Protein AF-A0AAD4USK3-F1 (afdb_monomer)

Nearest PDB structures (foldseek):
  8q6o-assembly1_2  TM=8.800E-01  e=4.171E-12  Xenopus laevis
  9caq-assembly1_A  TM=8.979E-01  e=1.232E-11  Homo sapiens
  7pt6-assembly1_2  TM=8.528E-01  e=1.492E-11  Saccharomyces cerevisiae S288C
  9bcx-assembly1_2  TM=9.516E-01  e=6.881E-11  Saccharomyces cerevisiae
  8rif-assembly1_A  TM=8.700E-01  e=4.406E-11  Saccharomyces cerevisiae

Secondary structure (DSSP, 8-state):
--TTTHHHHHHHHHHHHHHHHTHHHHHHHHHHHHHHHHHHH-GGGGGT-S---------S----GGG--GGGTTS-----------PPEEEEESEEEEEETTT--EEEEEE-BTTB-------TTT----PEEE-GGG--EEEEE---------------PPPP--

Solvent-accessible surface area (backbone atoms only — not comparable to full-atom values): 11033 Å² total; per-residue (Å²): 135,71,76,73,66,59,65,70,57,50,58,57,59,50,51,51,51,52,42,30,70,42,32,71,64,52,50,52,56,51,26,54,53,52,44,54,52,49,46,70,76,35,69,72,48,63,78,80,52,86,77,61,84,80,81,91,75,87,70,91,60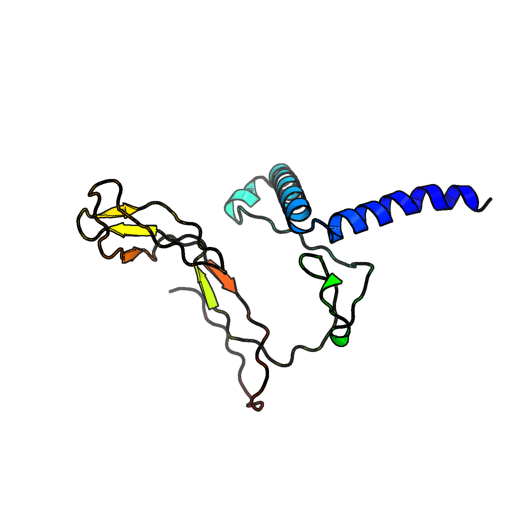,80,46,56,77,90,70,72,53,81,88,54,65,81,40,68,82,43,71,77,83,85,83,89,58,69,52,71,80,43,77,42,69,41,44,46,34,34,34,32,79,87,77,68,48,73,44,68,79,41,72,42,52,100,88,47,83,77,74,85,71,57,43,88,88,74,66,42,67,66,77,64,45,78,57,80,90,83,56,60,65,45,82,43,73,50,67,81,77,90,84,82,85,92,76,90,82,82,92,76,84,83,79,80,90,130

Radius of gyration: 22.97 Å; Cα contacts (8 Å, |Δi|>4): 155; chains: 1; bounding box: 45×46×76 Å

Foldseek 3Di:
DPPVVVVVVVVVVVVLVVCFVQVPVVQVVVFVVVQVVCCVVDVPVCVVDNGDGDDDPDRPDEDEPVPDDPVNPPGDHHYDDDQPDKDDKDWDFQWWWWADPPPRDIHDTDGDDPVDDDQDQADPPPRDSDDIDTDPPDTDTDIDMDSDDPDDDDDDDDDDDDDDDD

Sequence (166 aa):
MCASLMRWYKPISVVWRLITSNSSCVLEVMEDVAKNVVFSLHTNYKRIRQKIYVRITNWPVYDQISNIQQTHLNTMIHIGGVVTRRSGVFLQLQQVKYDCNKCGAILGPFLQNSYSEVKVGSCPECQSKGPFNVNIEQFFYALIFFFFTFWGPVISSRTQSPELLQ

pLDDT: mean 72.3, std 18.6, range [26.2, 93.38]

Structure (mmCIF, N/CA/C/O backbone):
data_AF-A0AAD4USK3-F1
#
_entry.id   AF-A0AAD4USK3-F1
#
loop_
_atom_site.group_PDB
_atom_site.id
_atom_site.type_symbol
_atom_site.label_atom_id
_atom_site.label_alt_id
_atom_site.label_comp_id
_atom_site.label_asym_id
_atom_site.label_entity_id
_atom_site.label_seq_id
_atom_site.pdbx_PDB_ins_code
_atom_site.Cartn_x
_atom_site.Cartn_y
_atom_site.Cartn_z
_atom_s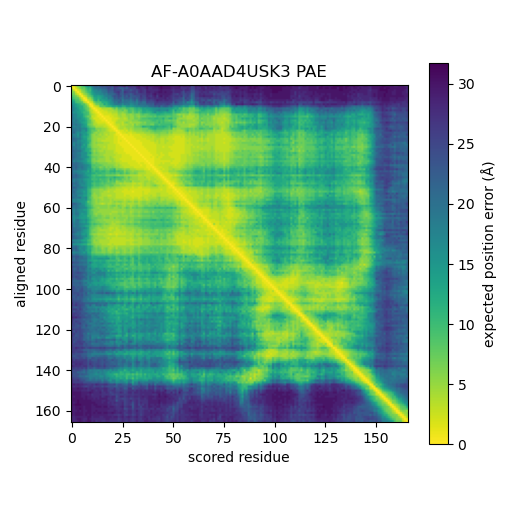ite.occupancy
_atom_site.B_iso_or_equiv
_atom_site.auth_seq_id
_atom_site.auth_comp_id
_atom_site.auth_asym_id
_atom_site.auth_atom_id
_atom_site.pdbx_PDB_model_num
ATOM 1 N N . MET A 1 1 ? 16.884 7.675 -43.562 1.00 33.59 1 MET A N 1
ATOM 2 C CA . MET A 1 1 ? 15.530 7.259 -43.119 1.00 33.59 1 MET A CA 1
ATOM 3 C C . MET A 1 1 ? 15.463 6.612 -41.718 1.00 33.59 1 MET A C 1
ATOM 5 O O . MET A 1 1 ? 14.359 6.323 -41.291 1.00 33.59 1 MET A O 1
ATOM 9 N N . CYS A 1 2 ? 16.550 6.480 -40.931 1.00 35.31 2 CYS A N 1
ATOM 10 C CA . CYS A 1 2 ? 16.472 5.937 -39.550 1.00 35.31 2 CYS A CA 1
ATOM 11 C C . CYS A 1 2 ? 16.341 6.977 -38.413 1.00 35.31 2 CYS A C 1
ATOM 13 O O . CYS A 1 2 ? 16.038 6.606 -37.283 1.00 35.31 2 CYS A O 1
ATOM 15 N N . ALA A 1 3 ? 16.541 8.276 -38.669 1.00 38.22 3 ALA A N 1
ATOM 16 C CA . ALA A 1 3 ? 16.564 9.291 -37.605 1.00 38.22 3 ALA A CA 1
ATOM 17 C C . ALA A 1 3 ? 15.170 9.675 -37.060 1.00 38.22 3 ALA A C 1
ATOM 19 O O . ALA A 1 3 ? 15.059 10.115 -35.917 1.00 38.22 3 ALA A O 1
ATOM 20 N N . SER A 1 4 ? 14.096 9.467 -37.832 1.00 41.97 4 SER A N 1
ATOM 21 C CA . SER A 1 4 ? 12.732 9.848 -37.424 1.00 41.97 4 SER A CA 1
ATOM 22 C C . SER A 1 4 ? 12.027 8.806 -36.541 1.00 41.97 4 SER A C 1
ATOM 24 O O . SER A 1 4 ? 11.089 9.153 -35.830 1.00 41.97 4 SER A O 1
ATOM 26 N N . LEU A 1 5 ? 12.506 7.554 -36.510 1.00 38.78 5 LEU A N 1
ATOM 27 C CA . LEU A 1 5 ? 11.955 6.475 -35.669 1.00 38.78 5 LEU A CA 1
ATOM 28 C C . LEU A 1 5 ? 12.456 6.522 -34.212 1.00 38.78 5 LEU A C 1
ATOM 30 O O . LEU A 1 5 ? 11.774 6.061 -33.302 1.00 38.78 5 LEU A O 1
ATOM 34 N N . MET A 1 6 ? 13.594 7.174 -33.953 1.00 39.38 6 MET A N 1
ATOM 35 C CA . MET A 1 6 ? 14.138 7.389 -32.600 1.00 39.38 6 MET A CA 1
ATOM 36 C C . MET A 1 6 ? 13.409 8.483 -31.801 1.00 39.38 6 MET A C 1
ATOM 38 O O . MET A 1 6 ? 13.659 8.641 -30.606 1.00 39.38 6 MET A O 1
ATOM 42 N N . ARG A 1 7 ? 12.513 9.255 -32.432 1.00 39.88 7 ARG A N 1
ATOM 43 C CA . ARG A 1 7 ? 11.778 10.356 -31.782 1.00 39.88 7 ARG A CA 1
ATOM 44 C C . ARG A 1 7 ? 10.611 9.851 -30.917 1.00 39.88 7 ARG A C 1
ATOM 46 O O . ARG A 1 7 ? 10.298 10.479 -29.913 1.00 39.88 7 ARG A O 1
ATOM 53 N N . TRP A 1 8 ? 10.031 8.697 -31.259 1.00 40.28 8 TRP A N 1
ATOM 54 C CA . TRP A 1 8 ? 8.876 8.098 -30.567 1.00 40.28 8 TRP A CA 1
ATOM 55 C C . TRP A 1 8 ? 9.245 7.112 -29.448 1.00 40.28 8 TRP A C 1
ATOM 57 O O . TRP A 1 8 ? 8.440 6.879 -28.553 1.00 40.28 8 TRP A O 1
ATOM 67 N N . TYR A 1 9 ? 10.472 6.580 -29.430 1.00 46.56 9 TYR A N 1
ATOM 68 C CA . TYR A 1 9 ? 10.941 5.668 -28.370 1.00 46.56 9 TYR A CA 1
ATOM 69 C C . TYR A 1 9 ? 11.440 6.406 -27.107 1.00 46.56 9 TYR A C 1
ATOM 71 O O . TYR A 1 9 ? 11.451 5.880 -25.990 1.00 46.56 9 TYR A O 1
ATOM 79 N N . LYS A 1 10 ? 11.829 7.674 -27.272 1.00 49.81 10 LYS A N 1
ATOM 80 C CA . LYS A 1 10 ? 12.283 8.561 -26.192 1.00 49.81 10 LYS A CA 1
ATOM 81 C C . LYS A 1 10 ? 11.210 8.869 -25.126 1.00 49.81 10 LYS A C 1
ATOM 83 O O . LYS A 1 10 ? 11.574 8.804 -23.958 1.00 49.81 10 LYS A O 1
ATOM 88 N N . PRO A 1 11 ? 9.923 9.147 -25.432 1.00 62.19 11 PRO A N 1
ATOM 89 C CA . PRO A 1 11 ? 8.926 9.424 -24.391 1.00 62.19 11 PRO A CA 1
ATOM 90 C C . PRO A 1 11 ? 8.671 8.223 -23.472 1.00 62.19 11 PRO A C 1
ATOM 92 O O . PRO A 1 11 ? 8.601 8.396 -22.262 1.00 62.19 11 PRO A O 1
ATOM 95 N N . ILE A 1 12 ? 8.617 7.001 -24.010 1.00 66.25 12 ILE A N 1
ATOM 96 C CA . ILE A 1 12 ? 8.336 5.796 -23.213 1.00 66.25 12 ILE A CA 1
ATOM 97 C C . ILE A 1 12 ? 9.463 5.497 -22.220 1.00 66.25 12 ILE A C 1
ATOM 99 O O . ILE A 1 12 ? 9.198 5.276 -21.043 1.00 66.25 12 ILE A O 1
ATOM 103 N N . SER A 1 13 ? 10.727 5.560 -22.649 1.00 64.94 13 SER A N 1
ATOM 104 C CA . SER A 1 13 ? 11.871 5.370 -21.738 1.00 64.94 13 SER A CA 1
ATOM 105 C C . SER A 1 13 ? 11.960 6.443 -20.643 1.00 64.94 13 SER A C 1
ATOM 107 O O . SER A 1 13 ? 12.383 6.146 -19.525 1.00 64.94 13 SER A O 1
ATOM 109 N N . VAL A 1 14 ? 11.522 7.672 -20.934 1.00 71.75 14 VAL A N 1
ATOM 110 C CA . VAL A 1 14 ? 11.424 8.755 -19.944 1.00 71.75 14 VAL A CA 1
ATOM 111 C C . VAL A 1 14 ? 10.296 8.487 -18.947 1.00 71.75 14 VAL A C 1
ATOM 113 O O . VAL A 1 14 ? 10.514 8.636 -17.748 1.00 71.75 14 VAL A O 1
ATOM 116 N N . VAL A 1 15 ? 9.130 8.028 -19.411 1.00 77.06 15 VAL A N 1
ATOM 117 C CA . VAL A 1 15 ? 8.011 7.637 -18.536 1.00 77.06 15 VAL A CA 1
ATOM 118 C C . VAL A 1 15 ? 8.429 6.512 -17.591 1.00 77.06 15 VAL A C 1
ATOM 120 O O . VAL A 1 15 ? 8.214 6.623 -16.387 1.00 77.06 15 VAL A O 1
ATOM 123 N N . TRP A 1 16 ? 9.110 5.480 -18.095 1.00 78.12 16 TRP A N 1
ATOM 124 C CA . TRP A 1 16 ? 9.635 4.406 -17.249 1.00 78.12 16 TRP A CA 1
ATOM 125 C C . TRP A 1 16 ? 10.601 4.927 -16.188 1.00 78.12 16 TRP A C 1
ATOM 127 O O . TRP A 1 16 ? 10.459 4.584 -15.020 1.00 78.12 16 TRP A O 1
ATOM 137 N N . ARG A 1 17 ? 11.524 5.819 -16.561 1.00 75.75 17 ARG A N 1
ATOM 138 C CA . ARG A 1 17 ? 12.470 6.424 -15.614 1.00 75.75 17 ARG A CA 1
ATOM 139 C C . ARG A 1 17 ? 11.767 7.223 -14.513 1.00 75.75 17 ARG A C 1
ATOM 141 O O . ARG A 1 17 ? 12.179 7.139 -13.360 1.00 75.75 17 ARG A O 1
ATOM 148 N N . LEU A 1 18 ? 10.713 7.964 -14.858 1.00 75.75 18 LEU A N 1
ATOM 149 C CA . LEU A 1 18 ? 9.901 8.710 -13.891 1.00 75.75 18 LEU A CA 1
ATOM 150 C C . LEU A 1 18 ? 9.174 7.773 -12.916 1.00 75.75 18 LEU A C 1
ATOM 152 O O . LEU A 1 18 ? 9.136 8.050 -11.717 1.00 75.75 18 LEU A O 1
ATOM 156 N N . ILE A 1 19 ? 8.651 6.647 -13.415 1.00 80.88 19 ILE A N 1
ATOM 157 C CA . ILE A 1 19 ? 8.021 5.609 -12.585 1.00 80.88 19 ILE A CA 1
ATOM 158 C C . ILE A 1 19 ? 9.051 4.970 -11.638 1.00 80.88 19 ILE A C 1
ATOM 160 O O . ILE A 1 19 ? 8.738 4.719 -10.477 1.00 80.88 19 ILE A O 1
ATOM 164 N N . THR A 1 20 ? 10.287 4.730 -12.095 1.00 78.81 20 THR A N 1
ATOM 165 C CA . THR A 1 20 ? 11.341 4.117 -11.267 1.00 78.81 20 THR A CA 1
ATOM 166 C C . THR A 1 20 ? 11.744 4.993 -10.088 1.00 78.81 20 THR A C 1
ATOM 168 O O . THR A 1 20 ? 11.908 4.473 -8.987 1.00 78.81 20 THR A O 1
ATOM 171 N N . SER A 1 21 ? 11.914 6.301 -10.304 1.00 75.69 21 SER A N 1
ATOM 172 C CA . SER A 1 21 ? 12.447 7.207 -9.280 1.00 75.69 21 SER A CA 1
ATOM 173 C C . SER A 1 21 ? 11.412 7.638 -8.242 1.00 75.69 21 SER A C 1
ATOM 175 O O . SER A 1 21 ? 11.780 7.923 -7.111 1.00 75.69 21 SER A O 1
ATOM 177 N N . ASN A 1 22 ? 10.130 7.706 -8.617 1.00 80.56 22 ASN A N 1
ATOM 178 C CA . ASN A 1 22 ? 9.046 8.191 -7.755 1.00 80.56 22 ASN A CA 1
ATOM 179 C C . ASN A 1 22 ? 7.862 7.218 -7.752 1.00 80.56 22 ASN A C 1
ATOM 181 O O . ASN A 1 22 ? 6.715 7.598 -7.993 1.00 80.56 22 ASN A O 1
ATOM 185 N N . SER A 1 23 ? 8.154 5.942 -7.495 1.00 80.81 23 SER A N 1
ATOM 186 C CA . SER A 1 23 ? 7.175 4.856 -7.604 1.00 80.81 23 SER A CA 1
ATOM 187 C C . SER A 1 23 ? 5.939 5.063 -6.721 1.00 80.81 23 SER A C 1
ATOM 189 O O . SER A 1 23 ? 4.822 4.893 -7.204 1.00 80.81 23 SER A O 1
ATOM 191 N N . SER A 1 24 ? 6.113 5.504 -5.471 1.00 81.12 24 SER A N 1
ATOM 192 C CA . SER A 1 24 ? 5.008 5.694 -4.521 1.00 81.12 24 SER A CA 1
ATOM 193 C C . SER A 1 24 ? 3.969 6.705 -5.013 1.00 81.12 24 SER A C 1
ATOM 195 O O . SER A 1 24 ? 2.781 6.401 -5.038 1.00 81.12 24 SER A O 1
ATOM 197 N N . CYS A 1 25 ? 4.412 7.881 -5.465 1.00 84.06 25 CYS A N 1
ATOM 198 C CA . CYS A 1 25 ? 3.511 8.945 -5.914 1.00 84.06 25 CYS A CA 1
ATOM 199 C C . CYS A 1 25 ? 2.798 8.575 -7.219 1.00 84.06 25 CYS A C 1
ATOM 201 O O . CYS A 1 25 ? 1.618 8.863 -7.394 1.00 84.06 25 CYS A O 1
ATOM 203 N N . VAL A 1 26 ? 3.509 7.933 -8.153 1.00 86.00 26 VAL A N 1
ATOM 204 C CA . VAL A 1 26 ? 2.922 7.559 -9.447 1.00 86.00 26 VAL A CA 1
ATOM 205 C C . VAL A 1 26 ? 1.880 6.453 -9.283 1.00 86.00 26 VAL A C 1
ATOM 207 O O . VAL A 1 26 ? 0.845 6.488 -9.950 1.00 86.00 26 VAL A O 1
ATOM 210 N N . LEU A 1 27 ? 2.120 5.493 -8.386 1.00 86.56 27 LEU A N 1
ATOM 211 C CA . LEU A 1 27 ? 1.149 4.441 -8.086 1.00 86.56 27 LEU A CA 1
ATOM 212 C C . LEU A 1 27 ? -0.122 5.008 -7.452 1.00 86.56 27 LEU A C 1
ATOM 214 O O . LEU A 1 27 ? -1.207 4.623 -7.873 1.00 86.56 27 LEU A O 1
ATOM 218 N N . GLU A 1 28 ? -0.004 5.959 -6.524 1.00 85.75 28 GLU A N 1
ATOM 219 C CA . GLU A 1 28 ? -1.160 6.612 -5.894 1.00 85.75 28 GLU A CA 1
ATOM 220 C C . GLU A 1 28 ? -2.057 7.309 -6.930 1.00 85.75 28 GLU A C 1
ATOM 222 O O . GLU A 1 28 ? -3.257 7.041 -7.004 1.00 85.75 28 GLU A O 1
ATOM 227 N N . VAL A 1 29 ? -1.464 8.109 -7.825 1.00 89.81 29 VAL A N 1
ATOM 228 C CA . VAL A 1 29 ? -2.209 8.782 -8.904 1.00 89.81 29 VAL A CA 1
ATOM 229 C C . VAL A 1 29 ? -2.853 7.770 -9.858 1.00 89.81 29 VAL A C 1
ATOM 231 O O . VAL A 1 29 ? -3.991 7.954 -10.298 1.00 89.81 29 VAL A O 1
ATOM 234 N N . MET A 1 30 ? -2.147 6.687 -10.193 1.00 87.69 30 MET A N 1
ATOM 235 C CA . MET A 1 30 ? -2.673 5.661 -11.093 1.00 87.69 30 MET A CA 1
ATOM 236 C C . MET A 1 30 ? -3.838 4.883 -10.460 1.00 87.69 30 MET A C 1
ATOM 238 O O . MET A 1 30 ? -4.805 4.563 -11.156 1.00 87.69 30 MET A O 1
ATOM 242 N N . GLU A 1 31 ? -3.776 4.612 -9.156 1.00 90.12 31 GLU A N 1
ATOM 243 C CA . GLU A 1 31 ? -4.862 3.987 -8.394 1.00 90.12 31 GLU A CA 1
ATOM 244 C C . GLU A 1 31 ? -6.116 4.868 -8.361 1.00 90.12 31 GLU A C 1
ATOM 246 O O . GLU A 1 31 ? -7.220 4.364 -8.597 1.00 90.12 31 GLU A O 1
ATOM 251 N N . ASP A 1 32 ? -5.964 6.179 -8.164 1.00 91.00 32 ASP A N 1
ATOM 252 C CA . ASP A 1 32 ? -7.087 7.123 -8.160 1.00 91.00 32 ASP A CA 1
ATOM 253 C C . ASP A 1 32 ? -7.780 7.216 -9.523 1.00 91.00 32 ASP A C 1
ATOM 255 O O . ASP A 1 32 ? -9.013 7.151 -9.618 1.00 91.00 32 ASP A O 1
ATOM 259 N N . VAL A 1 33 ? -7.004 7.304 -10.606 1.00 93.38 33 VAL A N 1
ATOM 260 C CA . VAL A 1 33 ? -7.557 7.319 -11.968 1.00 93.38 33 VAL A CA 1
ATOM 261 C C . VAL A 1 33 ? -8.256 5.995 -12.279 1.00 93.38 33 VAL A C 1
ATOM 263 O O . VAL A 1 33 ? -9.391 5.999 -12.763 1.00 93.38 33 VAL A O 1
ATOM 266 N N . ALA A 1 34 ? -7.629 4.859 -11.957 1.00 92.12 34 ALA A N 1
ATOM 267 C CA . ALA A 1 34 ? -8.221 3.541 -12.173 1.00 92.12 34 ALA A CA 1
ATOM 268 C C . ALA A 1 34 ? -9.540 3.380 -11.404 1.00 92.12 34 ALA A C 1
ATOM 270 O O . ALA A 1 34 ? -10.523 2.875 -11.950 1.00 92.12 34 ALA A O 1
ATOM 271 N N . LYS A 1 35 ? -9.599 3.865 -10.162 1.00 91.50 35 LYS A N 1
ATOM 272 C CA . LYS A 1 35 ? -10.813 3.865 -9.341 1.00 91.50 35 LYS A CA 1
ATOM 273 C C . LYS A 1 35 ? -11.945 4.659 -9.988 1.00 91.50 35 LYS A C 1
ATOM 275 O O . LYS A 1 35 ? -13.065 4.152 -10.075 1.00 91.50 35 LYS A O 1
ATOM 280 N N . ASN A 1 36 ? -11.656 5.860 -10.484 1.00 91.62 36 ASN A N 1
ATOM 281 C CA . ASN A 1 36 ? -12.651 6.702 -11.151 1.00 91.62 36 ASN A CA 1
ATOM 282 C C . ASN A 1 36 ? -13.210 6.038 -12.417 1.00 91.62 36 ASN A C 1
ATOM 284 O O . ASN A 1 36 ? -14.423 6.040 -12.627 1.00 91.62 36 ASN A O 1
ATOM 288 N N . VAL A 1 37 ? -12.343 5.413 -13.218 1.00 93.25 37 VAL A N 1
ATOM 289 C CA . VAL A 1 37 ? -12.738 4.708 -14.448 1.00 93.25 37 VAL A CA 1
ATOM 290 C C . VAL A 1 37 ? -13.545 3.444 -14.144 1.00 93.25 37 VAL A C 1
ATOM 292 O O . VAL A 1 37 ? -14.584 3.204 -14.752 1.00 93.25 37 VAL A O 1
ATOM 295 N N . VAL A 1 38 ? -13.125 2.629 -13.177 1.00 91.81 38 VAL A N 1
ATOM 296 C CA . VAL A 1 38 ? -13.863 1.403 -12.831 1.00 91.81 38 VAL A CA 1
ATOM 297 C C . VAL A 1 38 ? -15.243 1.737 -12.266 1.00 91.81 38 VAL A C 1
ATOM 299 O O . VAL A 1 38 ? -16.219 1.060 -12.584 1.00 91.81 38 VAL A O 1
ATOM 302 N N . PHE A 1 39 ? -15.357 2.794 -11.461 1.00 90.44 39 PHE A N 1
ATOM 303 C CA . PHE A 1 39 ? -16.640 3.206 -10.894 1.00 90.44 39 PHE A CA 1
ATOM 304 C C . PHE A 1 39 ? -17.581 3.869 -11.899 1.00 90.44 39 PHE A C 1
ATOM 306 O O . PHE A 1 39 ? -18.794 3.800 -11.689 1.00 90.44 39 PHE A O 1
ATOM 313 N N . SER A 1 40 ? -17.060 4.494 -12.960 1.00 91.69 40 SER A N 1
ATOM 314 C CA . SER A 1 40 ? -17.898 5.014 -14.044 1.00 91.69 40 SER A CA 1
ATOM 315 C C . SER A 1 40 ? -18.434 3.888 -14.930 1.00 91.69 40 SER A C 1
ATOM 317 O O . SER A 1 40 ? -19.602 3.923 -15.309 1.00 91.69 40 SER A O 1
ATOM 319 N N . LEU A 1 41 ? -17.623 2.857 -15.194 1.00 93.00 41 LEU A N 1
ATOM 320 C CA . LEU A 1 41 ? -18.020 1.688 -15.987 1.00 93.00 41 LEU A CA 1
ATOM 321 C C . LEU A 1 41 ? -18.943 0.729 -15.218 1.00 93.00 41 LEU A C 1
ATOM 323 O O . LEU A 1 41 ? -19.895 0.188 -15.779 1.00 93.00 41 LEU A O 1
ATOM 327 N N . HIS A 1 42 ? -18.677 0.513 -13.927 1.00 89.88 42 HIS A N 1
ATOM 328 C CA . HIS A 1 42 ? -19.407 -0.436 -13.088 1.00 89.88 42 HIS A CA 1
ATOM 329 C C . HIS A 1 42 ? -19.838 0.198 -11.761 1.00 89.88 42 HIS A C 1
ATOM 331 O O . HIS A 1 42 ? -19.153 0.123 -10.739 1.00 89.88 42 HIS A O 1
ATOM 337 N N . THR A 1 43 ? -21.048 0.754 -11.744 1.00 86.88 43 THR A N 1
ATOM 338 C CA . THR A 1 43 ? -21.641 1.418 -10.568 1.00 86.88 43 THR A CA 1
ATOM 339 C C . THR A 1 43 ? -21.824 0.484 -9.366 1.00 86.88 43 THR A C 1
ATOM 341 O O . THR A 1 43 ? -21.634 0.902 -8.221 1.00 86.88 43 THR A O 1
ATOM 344 N N . ASN A 1 44 ? -22.115 -0.799 -9.606 1.00 88.88 44 ASN A N 1
ATOM 345 C CA . ASN A 1 44 ? -22.303 -1.807 -8.556 1.00 88.88 44 ASN A CA 1
ATOM 346 C C . ASN A 1 44 ? -20.995 -2.241 -7.875 1.00 88.88 44 ASN A C 1
ATOM 348 O O . ASN A 1 44 ? -21.030 -2.764 -6.759 1.00 88.88 44 ASN A O 1
ATOM 352 N N . TYR A 1 45 ? -19.837 -1.995 -8.499 1.00 88.06 45 TYR A N 1
ATOM 353 C CA . TYR A 1 45 ? -18.541 -2.447 -7.982 1.00 88.06 45 TYR A CA 1
ATOM 354 C C . TYR A 1 45 ? -18.173 -1.785 -6.641 1.00 88.06 45 TYR A C 1
ATOM 356 O O . TYR A 1 45 ? -17.479 -2.385 -5.818 1.00 88.06 45 TYR A O 1
ATOM 364 N N . LYS A 1 46 ? -18.743 -0.602 -6.359 1.00 83.88 46 LYS A N 1
ATOM 365 C CA . LYS A 1 46 ? -18.594 0.127 -5.086 1.00 83.88 46 LYS A CA 1
ATOM 366 C C . LYS A 1 46 ? -19.003 -0.688 -3.854 1.00 83.88 46 LYS A C 1
ATOM 368 O O . LYS A 1 46 ? -18.497 -0.422 -2.768 1.00 83.88 46 LYS A O 1
ATOM 373 N N . ARG A 1 47 ? -19.913 -1.657 -4.009 1.00 86.19 47 ARG A N 1
ATOM 374 C CA . ARG A 1 47 ? -20.401 -2.502 -2.904 1.00 86.19 47 ARG A CA 1
ATOM 375 C C . ARG A 1 47 ? -19.431 -3.625 -2.536 1.00 86.19 47 ARG A C 1
ATOM 377 O O . ARG A 1 47 ? -19.472 -4.099 -1.411 1.00 86.19 47 ARG A O 1
ATOM 384 N N . ILE A 1 48 ? -18.581 -4.048 -3.472 1.00 86.25 48 ILE A N 1
ATOM 385 C CA . ILE A 1 48 ? -17.691 -5.205 -3.299 1.00 86.25 48 ILE A CA 1
ATOM 386 C C . ILE A 1 48 ? -16.346 -4.753 -2.730 1.00 86.25 48 ILE A C 1
ATOM 388 O O . ILE A 1 48 ? -15.881 -5.287 -1.726 1.00 86.25 48 ILE A O 1
ATOM 392 N N . ARG A 1 49 ? -15.704 -3.768 -3.373 1.00 81.44 49 ARG A N 1
ATOM 393 C CA . ARG A 1 49 ? -14.408 -3.223 -2.943 1.00 81.44 49 ARG A CA 1
ATOM 394 C C . ARG A 1 49 ? -14.328 -1.728 -3.213 1.00 81.44 49 ARG A C 1
ATOM 396 O O . ARG A 1 49 ? -14.578 -1.268 -4.322 1.00 81.44 49 ARG A O 1
ATOM 403 N N . GLN A 1 50 ? -13.915 -0.977 -2.195 1.00 81.31 50 GLN A N 1
ATOM 404 C CA . GLN A 1 50 ? -13.762 0.480 -2.273 1.00 81.31 50 GLN A CA 1
ATOM 405 C C . GLN A 1 50 ? -12.370 0.923 -2.743 1.00 81.31 50 GLN A C 1
ATOM 407 O O . GLN A 1 50 ? -12.215 2.049 -3.223 1.00 81.31 50 GLN A O 1
ATOM 412 N N . LYS A 1 51 ? -11.364 0.048 -2.613 1.00 81.19 51 LYS A N 1
ATOM 413 C CA . LYS A 1 51 ? -9.980 0.303 -3.018 1.00 81.19 51 LYS A CA 1
ATOM 414 C C . LYS A 1 51 ? -9.567 -0.650 -4.134 1.00 81.19 51 LYS A C 1
ATOM 416 O O . LYS A 1 51 ? -9.869 -1.844 -4.088 1.00 81.19 51 LYS A O 1
ATOM 421 N N . ILE A 1 52 ? -8.897 -0.095 -5.136 1.00 86.44 52 ILE A N 1
ATOM 422 C CA . ILE A 1 52 ? -8.400 -0.808 -6.308 1.00 86.44 52 ILE A CA 1
ATOM 423 C C . ILE A 1 52 ? -6.898 -0.586 -6.349 1.00 86.44 52 ILE A C 1
ATOM 425 O O . ILE A 1 52 ? -6.446 0.542 -6.210 1.00 86.44 52 ILE A O 1
ATOM 429 N N . TYR A 1 53 ? -6.155 -1.671 -6.531 1.00 87.12 53 TYR A N 1
ATOM 430 C CA . TYR A 1 53 ? -4.705 -1.643 -6.649 1.00 87.12 53 TYR A CA 1
ATOM 431 C C . TYR A 1 53 ? -4.323 -1.984 -8.079 1.00 87.12 53 TYR A C 1
ATOM 433 O O . TYR A 1 53 ? -4.855 -2.942 -8.652 1.00 87.12 53 TYR A O 1
ATOM 441 N N . VAL A 1 54 ? -3.387 -1.227 -8.638 1.00 88.62 54 VAL A N 1
ATOM 442 C CA . VAL A 1 54 ? -2.890 -1.465 -9.992 1.00 88.62 54 VAL A CA 1
ATOM 443 C C . VAL A 1 54 ? -1.606 -2.282 -9.922 1.00 88.62 54 VAL A C 1
ATOM 445 O O . VAL A 1 54 ? -0.745 -2.056 -9.076 1.00 88.62 54 VAL A O 1
ATOM 448 N N . ARG A 1 55 ? -1.475 -3.263 -10.816 1.00 88.25 55 ARG A N 1
ATOM 449 C CA . ARG A 1 55 ? -0.265 -4.076 -10.956 1.00 88.25 55 ARG A CA 1
ATOM 450 C C . ARG A 1 55 ? 0.384 -3.773 -12.293 1.00 88.25 55 ARG A C 1
ATOM 452 O O . ARG A 1 55 ? -0.288 -3.803 -13.319 1.00 88.25 55 ARG A O 1
ATOM 459 N N . ILE A 1 56 ? 1.685 -3.515 -12.272 1.00 85.44 56 ILE A N 1
ATOM 460 C CA . ILE A 1 56 ? 2.486 -3.330 -13.480 1.00 85.44 56 ILE A CA 1
ATOM 461 C C . ILE A 1 56 ? 3.101 -4.681 -13.842 1.00 85.44 56 ILE A C 1
ATOM 463 O O . ILE A 1 56 ? 3.738 -5.327 -13.012 1.00 85.44 56 ILE A O 1
ATOM 467 N N . THR A 1 57 ? 2.892 -5.115 -15.079 1.00 86.69 57 THR A N 1
ATOM 468 C CA . THR A 1 57 ? 3.486 -6.334 -15.645 1.00 86.69 57 THR A CA 1
ATOM 469 C C . THR A 1 57 ? 4.516 -5.972 -16.711 1.00 86.69 57 THR A C 1
ATOM 471 O O . THR A 1 57 ? 4.417 -4.908 -17.317 1.00 86.69 57 THR A O 1
ATOM 474 N N . ASN A 1 58 ? 5.457 -6.879 -16.994 1.00 82.25 58 ASN A N 1
ATOM 475 C CA . ASN A 1 58 ? 6.467 -6.739 -18.056 1.00 82.25 58 ASN A CA 1
ATOM 476 C C . ASN A 1 58 ? 7.372 -5.505 -17.901 1.00 82.25 58 ASN A C 1
ATOM 478 O O . ASN A 1 58 ? 7.545 -4.717 -18.830 1.00 82.25 58 ASN A O 1
ATOM 482 N N . TRP A 1 59 ? 7.963 -5.342 -16.717 1.00 84.50 59 TRP A N 1
ATOM 483 C CA . TRP A 1 59 ? 8.935 -4.281 -16.482 1.00 84.50 59 TRP A CA 1
ATOM 484 C C . TRP A 1 59 ? 10.233 -4.536 -17.283 1.00 84.50 59 TRP A C 1
ATOM 486 O O . TRP A 1 59 ? 10.775 -5.642 -17.213 1.00 84.50 59 TRP A O 1
ATOM 496 N N . PRO A 1 60 ? 10.744 -3.549 -18.046 1.00 81.56 60 PRO A N 1
ATOM 497 C CA . PRO A 1 60 ? 11.805 -3.768 -19.036 1.00 81.56 60 PRO A CA 1
ATOM 498 C C . PRO A 1 60 ? 13.207 -3.976 -18.444 1.00 81.56 60 PRO A C 1
ATOM 500 O O . PRO A 1 60 ? 14.099 -4.432 -19.155 1.00 81.56 60 PRO A O 1
ATOM 503 N N . VAL A 1 61 ? 13.426 -3.631 -17.172 1.00 83.38 61 VAL A N 1
ATOM 504 C CA . VAL A 1 61 ? 14.721 -3.797 -16.493 1.00 83.38 61 VAL A CA 1
ATOM 505 C C . VAL A 1 61 ? 14.645 -5.020 -15.590 1.00 83.38 61 VAL A C 1
ATOM 507 O O . VAL A 1 61 ? 13.869 -5.034 -14.645 1.00 83.38 61 VAL A O 1
ATOM 510 N N . TYR A 1 62 ? 15.417 -6.060 -15.882 1.00 86.81 62 TYR A N 1
ATOM 511 C CA . TYR A 1 62 ? 15.472 -7.249 -15.036 1.00 86.81 62 TYR A CA 1
ATOM 512 C C . TYR A 1 62 ? 16.738 -7.225 -14.183 1.00 86.81 62 TYR A C 1
ATOM 514 O O . TYR A 1 62 ? 17.843 -7.255 -14.725 1.00 86.81 62 TYR A O 1
ATOM 522 N N . ASP A 1 63 ? 16.563 -7.211 -12.864 1.00 87.81 63 ASP A N 1
ATOM 523 C CA . ASP A 1 63 ? 17.657 -7.232 -11.900 1.00 87.81 63 ASP A CA 1
ATOM 524 C C . ASP A 1 63 ? 17.782 -8.624 -11.274 1.00 87.81 63 ASP A C 1
ATOM 526 O O . ASP A 1 63 ? 16.805 -9.259 -10.868 1.00 87.81 63 ASP A O 1
ATOM 530 N N . GLN A 1 64 ? 19.014 -9.119 -11.179 1.00 86.50 64 GLN A N 1
ATOM 531 C CA . GLN A 1 64 ? 19.299 -10.338 -10.427 1.00 86.50 64 GLN A CA 1
ATOM 532 C C . GLN A 1 64 ? 19.365 -10.021 -8.934 1.00 86.50 64 GLN A C 1
ATOM 534 O O . GLN A 1 64 ? 19.939 -9.008 -8.536 1.00 86.50 64 GLN A O 1
ATOM 539 N N . ILE A 1 65 ? 18.852 -10.927 -8.096 1.00 87.44 65 ILE A N 1
ATOM 540 C CA . ILE A 1 65 ? 18.845 -10.748 -6.636 1.00 87.44 65 ILE A CA 1
ATOM 541 C C . ILE A 1 65 ? 20.247 -10.537 -6.043 1.00 87.44 65 ILE A C 1
ATOM 543 O O . ILE A 1 65 ? 20.399 -9.819 -5.062 1.00 87.44 65 ILE A O 1
ATOM 547 N N . SER A 1 66 ? 21.278 -11.111 -6.669 1.00 87.31 66 SER A N 1
ATOM 548 C CA . SER A 1 66 ? 22.682 -10.945 -6.280 1.00 87.31 66 SER A CA 1
ATOM 549 C C . SER A 1 66 ? 23.231 -9.536 -6.515 1.00 87.31 66 SER A C 1
ATOM 551 O O . SER A 1 66 ? 24.234 -9.176 -5.909 1.00 87.31 66 SER A O 1
ATOM 553 N N . ASN A 1 67 ? 22.602 -8.750 -7.392 1.00 87.69 67 ASN A N 1
ATOM 554 C CA . ASN A 1 67 ? 23.129 -7.468 -7.865 1.00 87.69 67 ASN A CA 1
ATOM 555 C C . ASN A 1 67 ? 22.429 -6.265 -7.216 1.00 87.69 67 ASN A C 1
ATOM 557 O O . ASN A 1 67 ? 22.720 -5.129 -7.581 1.00 87.69 67 ASN A O 1
ATOM 561 N N . ILE A 1 68 ? 21.519 -6.494 -6.263 1.00 88.19 68 ILE A N 1
ATOM 562 C CA . ILE A 1 68 ? 20.793 -5.424 -5.574 1.00 88.19 68 ILE A CA 1
ATOM 563 C C . ILE A 1 68 ? 21.757 -4.669 -4.656 1.00 88.19 68 ILE A C 1
ATOM 565 O O . ILE A 1 68 ? 22.334 -5.231 -3.727 1.00 88.19 68 ILE A O 1
ATOM 569 N N . GLN A 1 69 ? 21.902 -3.374 -4.917 1.00 88.88 69 GLN A N 1
ATOM 570 C CA . GLN A 1 69 ? 22.769 -2.455 -4.179 1.00 88.88 69 GLN A CA 1
ATOM 571 C C . GLN A 1 69 ? 21.985 -1.252 -3.633 1.00 88.88 69 GLN A C 1
ATOM 573 O O . GLN A 1 69 ? 20.790 -1.091 -3.880 1.00 88.88 69 GLN A O 1
ATOM 578 N N . GLN A 1 70 ? 22.688 -0.358 -2.933 1.00 86.69 70 GLN A N 1
ATOM 579 C CA . GLN A 1 70 ? 22.153 0.895 -2.383 1.00 86.69 70 GLN A CA 1
ATOM 580 C C . GLN A 1 70 ? 21.480 1.793 -3.439 1.00 86.69 70 GLN A C 1
ATOM 582 O O . GLN A 1 70 ? 20.578 2.564 -3.120 1.00 86.69 70 GLN A O 1
ATOM 587 N N . THR A 1 71 ? 21.883 1.683 -4.707 1.00 85.44 71 THR A N 1
ATOM 588 C CA . THR A 1 71 ? 21.289 2.421 -5.834 1.00 85.44 71 THR A CA 1
ATOM 589 C C . THR A 1 71 ? 19.815 2.095 -6.068 1.00 85.44 71 THR A C 1
ATOM 591 O O . THR A 1 71 ? 19.117 2.898 -6.678 1.00 85.44 71 THR A O 1
ATOM 594 N N . HIS A 1 72 ? 19.335 0.945 -5.584 1.00 84.56 72 HIS A N 1
ATOM 595 C CA . HIS A 1 72 ? 17.954 0.493 -5.767 1.00 84.56 72 HIS A CA 1
ATOM 596 C C . HIS A 1 72 ? 17.011 0.937 -4.635 1.00 84.56 72 HIS A C 1
ATOM 598 O O . HIS A 1 72 ? 15.822 0.607 -4.663 1.00 84.56 72 HIS A O 1
ATOM 604 N N . LEU A 1 73 ? 17.493 1.686 -3.636 1.00 84.94 73 LEU A N 1
ATOM 605 C CA . LEU A 1 73 ? 16.646 2.149 -2.537 1.00 84.94 73 LEU A CA 1
ATOM 606 C C . LEU A 1 73 ? 15.491 3.026 -3.028 1.00 84.94 73 LEU A C 1
ATOM 608 O O . LEU A 1 73 ? 15.689 3.963 -3.795 1.00 84.94 73 LEU A O 1
ATOM 612 N N . ASN A 1 74 ? 14.287 2.736 -2.528 1.00 81.31 74 ASN A N 1
ATOM 613 C CA . ASN A 1 74 ? 13.037 3.435 -2.855 1.00 81.31 74 ASN A CA 1
ATOM 614 C C . ASN A 1 74 ? 12.666 3.427 -4.351 1.00 81.31 74 ASN A C 1
ATOM 616 O O . ASN A 1 74 ? 11.790 4.181 -4.777 1.00 81.31 74 ASN A O 1
ATOM 620 N N . THR A 1 75 ? 13.292 2.554 -5.144 1.00 83.81 75 THR A N 1
ATOM 621 C CA . THR A 1 75 ? 12.982 2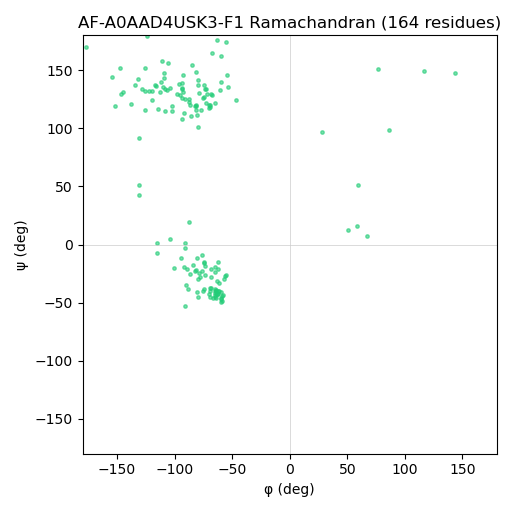.386 -6.568 1.00 83.81 75 THR A CA 1
ATOM 622 C C . THR A 1 75 ? 12.205 1.101 -6.826 1.00 83.81 75 THR A C 1
ATOM 624 O O . THR A 1 75 ? 12.257 0.146 -6.052 1.00 83.81 75 THR A O 1
ATOM 627 N N . MET A 1 76 ? 11.461 1.077 -7.931 1.00 82.81 76 MET A N 1
ATOM 628 C CA . MET A 1 76 ? 10.769 -0.128 -8.386 1.00 82.81 76 MET A CA 1
ATOM 629 C C . MET A 1 76 ? 11.752 -1.079 -9.082 1.00 82.81 76 MET A C 1
ATOM 631 O O . MET A 1 76 ? 12.466 -0.664 -9.992 1.00 82.81 76 MET A O 1
ATOM 635 N N . ILE A 1 77 ? 11.746 -2.354 -8.683 1.00 87.12 77 ILE A N 1
ATOM 636 C CA . ILE A 1 77 ? 12.627 -3.406 -9.213 1.00 87.12 77 ILE A CA 1
ATOM 637 C C . ILE A 1 77 ? 11.815 -4.606 -9.704 1.00 87.12 77 ILE A C 1
ATOM 639 O O . ILE A 1 77 ? 10.731 -4.892 -9.190 1.00 87.12 77 ILE A O 1
ATOM 643 N N . HIS A 1 78 ? 12.356 -5.330 -10.680 1.00 87.88 78 HIS A N 1
ATOM 644 C CA . HIS A 1 78 ? 11.781 -6.572 -11.189 1.00 87.88 78 HIS A CA 1
ATOM 645 C C . HIS A 1 78 ? 12.831 -7.678 -11.116 1.00 87.88 78 HIS A C 1
ATOM 647 O O . HIS A 1 78 ? 13.872 -7.600 -11.763 1.00 87.88 78 HIS A O 1
ATOM 653 N N . ILE A 1 79 ? 12.550 -8.691 -10.295 1.00 89.31 79 ILE A N 1
ATOM 654 C CA . ILE A 1 79 ? 13.477 -9.772 -9.956 1.00 89.31 79 ILE A CA 1
ATOM 655 C C . ILE A 1 79 ? 12.756 -11.108 -10.118 1.00 89.31 79 ILE A C 1
ATOM 657 O O . ILE A 1 79 ? 11.585 -11.237 -9.756 1.00 89.31 79 ILE A O 1
ATOM 661 N N . GLY A 1 80 ? 13.470 -12.115 -10.612 1.00 87.25 80 GLY A N 1
ATOM 662 C CA . GLY A 1 80 ? 13.034 -13.509 -10.616 1.00 87.25 80 GLY A CA 1
ATOM 663 C C . GLY A 1 80 ? 13.839 -14.361 -9.634 1.00 87.25 80 GLY A C 1
ATOM 664 O O . GLY A 1 80 ? 15.024 -14.121 -9.398 1.00 87.25 80 GLY A O 1
ATOM 665 N N . GLY A 1 81 ? 13.192 -15.376 -9.059 1.00 85.00 81 GLY A N 1
ATOM 666 C CA . GLY A 1 81 ? 13.823 -16.312 -8.130 1.00 85.00 81 GLY A CA 1
ATOM 667 C C . GLY A 1 81 ? 12.877 -17.419 -7.664 1.00 85.00 81 GLY A C 1
ATOM 668 O O . GLY A 1 81 ? 11.671 -17.373 -7.906 1.00 85.00 81 GLY A O 1
ATOM 669 N N . VAL A 1 82 ? 13.434 -18.423 -6.985 1.00 87.06 82 VAL A N 1
ATOM 670 C CA . VAL A 1 82 ? 12.670 -19.528 -6.388 1.00 87.06 82 VAL A 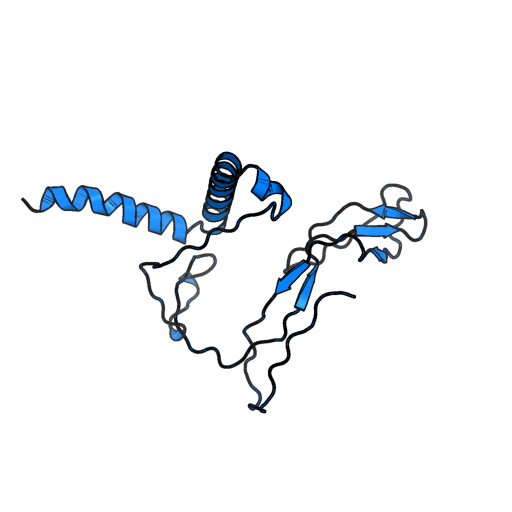CA 1
ATOM 671 C C . VAL A 1 82 ? 12.389 -19.215 -4.920 1.00 87.06 82 VAL A C 1
ATOM 673 O O . VAL A 1 82 ? 13.301 -18.912 -4.154 1.00 87.06 82 VAL A O 1
ATOM 676 N N . VAL A 1 83 ? 11.125 -19.321 -4.512 1.00 83.44 83 VAL A N 1
ATOM 677 C CA . VAL A 1 83 ? 10.711 -19.135 -3.114 1.00 83.44 83 VAL A CA 1
ATOM 678 C C . VAL A 1 83 ? 10.871 -20.456 -2.362 1.00 83.44 83 VAL A C 1
ATOM 680 O O . VAL A 1 83 ? 10.112 -21.392 -2.600 1.00 83.44 83 VAL A O 1
ATOM 683 N N . THR A 1 84 ? 11.836 -20.537 -1.446 1.00 85.25 84 THR A N 1
ATOM 684 C CA . THR A 1 84 ? 12.114 -21.753 -0.657 1.00 85.25 84 THR A CA 1
ATOM 685 C C . THR A 1 84 ? 11.262 -21.859 0.606 1.00 85.25 84 THR A C 1
ATOM 687 O O . THR A 1 84 ? 11.025 -22.964 1.094 1.00 85.25 84 THR A O 1
ATOM 690 N N . ARG A 1 85 ? 10.794 -20.724 1.146 1.00 81.50 85 ARG A N 1
ATOM 691 C CA . ARG A 1 85 ? 9.975 -20.640 2.364 1.00 81.50 85 ARG A CA 1
ATOM 692 C C . ARG A 1 85 ? 8.985 -19.497 2.308 1.00 81.50 85 ARG A C 1
ATOM 694 O O . ARG A 1 85 ? 9.223 -18.482 1.662 1.00 81.50 85 ARG A O 1
ATOM 701 N N . ARG A 1 86 ? 7.874 -19.671 3.016 1.00 79.00 86 ARG A N 1
ATOM 702 C CA . ARG A 1 86 ? 6.853 -18.646 3.230 1.00 79.00 86 ARG A CA 1
ATOM 703 C C . ARG A 1 86 ? 6.490 -18.665 4.708 1.00 79.00 86 ARG A C 1
ATOM 705 O O . ARG A 1 86 ? 6.365 -19.746 5.279 1.00 79.00 86 ARG A O 1
ATOM 712 N N . SER A 1 87 ? 6.352 -17.498 5.324 1.00 81.00 87 SER A N 1
ATOM 713 C CA . SER A 1 87 ? 5.687 -17.412 6.628 1.00 81.00 87 SER A CA 1
ATOM 714 C C . SER A 1 87 ? 4.196 -17.731 6.489 1.00 81.00 87 SER A C 1
ATOM 716 O O . SER A 1 87 ? 3.645 -17.743 5.382 1.00 81.00 87 SER A O 1
ATOM 718 N N . GLY A 1 88 ? 3.551 -17.999 7.626 1.00 78.94 88 GLY A N 1
ATOM 719 C CA . GLY A 1 88 ? 2.097 -18.043 7.700 1.00 78.94 88 GLY A CA 1
ATOM 720 C C . GLY A 1 88 ? 1.474 -16.707 7.297 1.00 78.94 88 GLY A C 1
ATOM 721 O O . GLY A 1 88 ? 2.134 -15.668 7.267 1.00 78.94 88 GLY A O 1
ATOM 722 N N . VAL A 1 89 ? 0.185 -16.744 6.977 1.00 79.44 89 VAL A N 1
ATOM 723 C CA . VAL A 1 89 ? -0.570 -15.527 6.690 1.00 79.44 89 VAL A CA 1
ATOM 724 C C . VAL A 1 89 ? -0.982 -14.906 8.010 1.00 79.44 89 VAL A C 1
ATOM 726 O O . VAL A 1 89 ? -1.696 -15.537 8.787 1.00 79.44 89 VAL A O 1
ATOM 729 N N . PHE A 1 90 ? -0.547 -13.674 8.249 1.00 73.44 90 PHE A N 1
ATOM 730 C CA . PHE A 1 90 ? -0.944 -12.917 9.430 1.00 73.44 90 PHE A CA 1
ATOM 731 C C . PHE A 1 90 ? -1.818 -11.736 9.017 1.00 73.44 90 PHE A C 1
ATOM 733 O O . PHE A 1 90 ? -1.574 -11.080 8.001 1.00 73.44 90 PHE A O 1
ATOM 740 N N . LEU A 1 91 ? -2.855 -11.481 9.807 1.00 73.31 91 LEU A N 1
ATOM 741 C CA . LEU A 1 91 ? -3.721 -10.318 9.667 1.00 73.31 91 LEU A CA 1
ATOM 742 C C . LEU A 1 91 ? -3.028 -9.128 10.340 1.00 73.31 91 LEU A C 1
ATOM 744 O O . LEU A 1 91 ? -2.824 -9.147 11.552 1.00 73.31 91 LEU A O 1
ATOM 748 N N . GLN A 1 92 ? -2.662 -8.098 9.574 1.00 71.69 92 GLN A N 1
ATOM 749 C CA . GLN A 1 92 ? -2.186 -6.837 10.146 1.00 71.69 92 GLN A CA 1
ATOM 750 C C . GLN A 1 92 ? -3.347 -5.848 10.286 1.00 71.69 92 GLN A C 1
ATOM 752 O O . GLN A 1 92 ? -4.130 -5.645 9.354 1.00 71.69 92 GLN A O 1
ATOM 757 N N . LEU A 1 93 ? -3.407 -5.207 11.454 1.00 70.19 93 LEU A N 1
ATOM 758 C CA . LEU A 1 93 ? -4.291 -4.087 11.765 1.00 70.19 93 LEU A CA 1
ATOM 759 C C . LEU A 1 93 ? -3.852 -2.841 10.980 1.00 70.19 93 LEU A C 1
ATOM 761 O O . LEU A 1 93 ? -2.730 -2.368 11.162 1.00 70.19 93 LEU A O 1
ATOM 765 N N . GLN A 1 94 ? -4.711 -2.313 10.102 1.00 69.44 94 GLN A N 1
ATOM 766 C CA . GLN A 1 94 ? -4.415 -1.075 9.357 1.00 69.44 94 GLN A CA 1
ATOM 767 C C . GLN A 1 94 ? -4.881 0.189 10.081 1.00 69.44 94 GLN A C 1
ATOM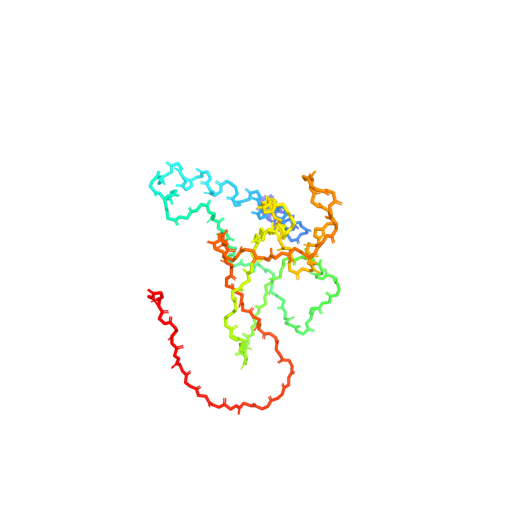 769 O O . GLN A 1 94 ? -4.253 1.243 9.999 1.00 69.44 94 GLN A O 1
ATOM 774 N N . GLN A 1 95 ? -6.003 0.086 10.778 1.00 73.56 95 GLN A N 1
ATOM 775 C CA . GLN A 1 95 ? -6.632 1.172 11.507 1.00 73.56 95 GLN A CA 1
ATOM 776 C C . GLN A 1 95 ? -6.872 0.654 12.915 1.00 73.56 95 GLN A C 1
ATOM 778 O O . GLN A 1 95 ? -7.320 -0.477 13.050 1.00 73.56 95 GLN A O 1
ATOM 783 N N . VAL A 1 96 ? -6.547 1.438 13.938 1.00 76.75 96 VAL A N 1
ATOM 784 C CA . VAL A 1 96 ? -6.710 1.062 15.344 1.00 76.75 96 VAL A CA 1
ATOM 785 C C . VAL A 1 96 ? -7.529 2.130 16.054 1.00 76.75 96 VAL A C 1
ATOM 787 O O . VAL A 1 96 ? -7.267 3.321 15.899 1.00 76.75 96 VAL A O 1
ATOM 790 N N . LYS A 1 97 ? -8.542 1.714 16.813 1.00 83.38 97 LYS A N 1
ATOM 791 C CA . LYS A 1 97 ? -9.313 2.571 17.716 1.00 83.38 97 LYS A CA 1
ATOM 792 C C . LYS A 1 97 ? -8.954 2.194 19.140 1.00 83.38 97 LYS A C 1
ATOM 794 O O . LYS A 1 97 ? -8.738 1.015 19.434 1.00 83.38 97 LYS A O 1
ATOM 799 N N . TYR A 1 98 ? -8.894 3.199 19.999 1.00 84.31 98 TYR A N 1
ATOM 800 C CA . TYR A 1 98 ? -8.515 3.014 21.389 1.00 84.31 98 TYR A CA 1
ATOM 801 C C . TYR A 1 98 ? -9.643 3.448 22.306 1.00 84.31 98 TYR A C 1
ATOM 803 O O . TYR A 1 98 ? -10.133 4.563 22.185 1.00 84.31 98 TYR A O 1
ATOM 811 N N . ASP A 1 99 ? -9.987 2.620 23.277 1.00 86.75 99 ASP A N 1
ATOM 812 C CA . ASP A 1 99 ? -10.978 2.955 24.288 1.00 86.75 99 ASP A CA 1
ATOM 813 C C . ASP A 1 99 ? -10.267 3.436 25.554 1.00 86.75 99 ASP A C 1
ATOM 815 O O . ASP A 1 99 ? -9.328 2.808 26.066 1.00 86.75 99 ASP A O 1
ATOM 819 N N . CYS A 1 100 ? -10.687 4.594 26.065 1.00 86.38 100 CYS A N 1
ATOM 820 C CA . CYS A 1 100 ? -10.166 5.108 27.323 1.00 86.38 100 CYS A CA 1
ATOM 821 C C . CYS A 1 100 ? -10.892 4.464 28.509 1.00 86.38 100 CYS A C 1
ATOM 823 O O . CYS A 1 100 ? -12.080 4.689 28.711 1.00 86.38 100 CYS A O 1
ATOM 825 N N . ASN A 1 101 ? -10.159 3.761 29.375 1.00 83.88 101 ASN A N 1
ATOM 826 C CA . ASN A 1 101 ? -10.737 3.092 30.548 1.00 83.88 101 ASN A CA 1
ATOM 827 C C . ASN A 1 101 ? -11.335 4.046 31.603 1.00 83.88 101 ASN A C 1
ATOM 829 O O . ASN A 1 101 ? -12.108 3.609 32.447 1.00 83.88 101 ASN A O 1
ATOM 833 N N . LYS A 1 102 ? -10.967 5.337 31.597 1.00 83.50 102 LYS A N 1
ATOM 834 C CA . LYS A 1 102 ? -11.445 6.306 32.601 1.00 83.50 102 LYS A CA 1
ATOM 835 C C . LYS A 1 102 ? -12.757 6.988 32.221 1.00 83.50 102 LYS A C 1
ATOM 837 O O . LYS A 1 102 ? -13.563 7.253 33.102 1.00 83.50 102 LYS A O 1
ATOM 842 N N . CYS A 1 103 ? -12.947 7.310 30.943 1.00 83.88 103 CYS A N 1
ATOM 843 C CA . CYS A 1 103 ? -14.138 8.017 30.461 1.00 83.88 103 CYS A CA 1
ATOM 844 C C . CYS A 1 103 ? -15.000 7.190 29.499 1.00 83.88 103 CYS A C 1
ATOM 846 O O . CYS A 1 103 ? -16.067 7.648 29.114 1.00 83.88 103 CYS A O 1
ATOM 848 N N . GLY A 1 104 ? -14.545 6.006 29.077 1.00 82.44 104 GLY A N 1
ATOM 849 C CA . GLY A 1 104 ? -15.234 5.184 28.079 1.00 82.44 104 GLY A CA 1
ATOM 850 C C . GLY A 1 104 ? -15.254 5.793 26.673 1.00 82.44 104 GLY A C 1
ATOM 851 O O . GLY A 1 104 ? -15.926 5.266 25.793 1.00 82.44 104 GLY A O 1
ATOM 852 N N . ALA A 1 105 ? -14.542 6.903 26.444 1.00 83.38 105 ALA A N 1
ATOM 853 C CA . ALA A 1 105 ? -14.510 7.556 25.144 1.00 83.38 105 ALA A CA 1
ATOM 854 C C . ALA A 1 105 ? -13.670 6.749 24.148 1.00 83.38 105 ALA A C 1
ATOM 856 O O . ALA A 1 105 ? -12.538 6.352 24.452 1.00 83.38 105 ALA A O 1
ATOM 857 N N . ILE A 1 106 ? -14.221 6.576 22.947 1.00 85.44 106 ILE A N 1
ATOM 858 C CA . ILE A 1 106 ? -13.544 5.964 21.807 1.00 85.44 106 ILE A CA 1
ATOM 859 C C . ILE A 1 106 ? -12.653 7.031 21.178 1.00 85.44 106 ILE A C 1
ATOM 861 O O . ILE A 1 106 ? -13.120 8.015 20.599 1.00 85.44 106 ILE A O 1
ATOM 865 N N . LEU A 1 107 ? -11.350 6.839 21.300 1.00 81.50 107 LEU A N 1
ATOM 866 C CA . LEU A 1 107 ? -10.347 7.627 20.611 1.00 81.50 107 LEU A CA 1
ATOM 867 C C . LEU A 1 107 ? -10.336 7.199 19.153 1.00 81.50 107 LEU A C 1
ATOM 869 O O . LEU A 1 107 ? -10.447 6.013 18.831 1.00 81.50 107 LEU A O 1
ATOM 873 N N . GLY A 1 108 ? -10.247 8.210 18.294 1.00 72.12 108 GLY A N 1
ATOM 874 C CA . GLY A 1 108 ? -10.460 8.085 16.865 1.00 72.12 108 GLY A CA 1
ATOM 875 C C . GLY A 1 108 ? -9.589 7.029 16.182 1.00 72.12 108 GLY A C 1
ATOM 876 O O . GLY A 1 108 ? -8.704 6.417 16.776 1.00 72.12 108 GLY A O 1
ATOM 877 N N . PRO A 1 109 ? -9.839 6.805 14.891 1.00 78.56 109 PRO A N 1
ATOM 878 C CA . PRO A 1 109 ? -9.052 5.852 14.143 1.00 78.56 109 PRO A CA 1
ATOM 879 C C . PRO A 1 109 ? -7.629 6.363 13.908 1.00 78.56 109 PRO A C 1
ATOM 881 O O . PRO A 1 109 ? -7.423 7.338 13.185 1.00 78.56 109 PRO A O 1
ATOM 884 N N . PHE A 1 110 ? -6.647 5.654 14.447 1.00 80.69 110 PHE A N 1
ATOM 885 C CA . PHE A 1 110 ? -5.240 5.854 14.129 1.00 80.69 110 PHE A CA 1
ATOM 886 C C . PHE A 1 110 ? -4.833 4.904 13.011 1.00 80.69 110 PHE A C 1
ATOM 888 O O . PHE A 1 110 ? -5.167 3.722 13.034 1.00 80.69 110 PHE A O 1
ATOM 895 N N . LEU A 1 111 ? -4.118 5.423 12.017 1.00 72.06 111 LEU A N 1
ATOM 896 C CA . LEU A 1 111 ? -3.530 4.604 10.962 1.00 72.06 111 LEU A CA 1
ATOM 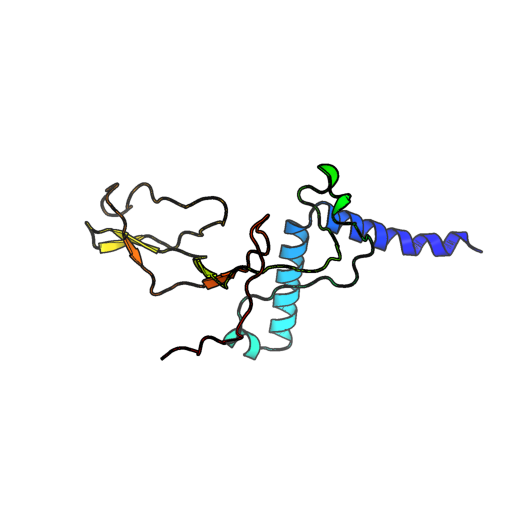897 C C . LEU A 1 111 ? -2.223 4.016 11.484 1.00 72.06 111 LEU A C 1
ATOM 899 O O . LEU A 1 111 ? -1.311 4.764 11.837 1.00 72.06 111 LEU A O 1
ATOM 903 N N . GLN A 1 112 ? -2.138 2.689 11.547 1.00 70.88 112 GLN A N 1
ATOM 904 C CA . GLN A 1 112 ? -0.920 2.015 11.976 1.00 70.88 112 GLN A CA 1
ATOM 905 C C . GLN A 1 112 ? -0.050 1.699 10.760 1.00 70.88 112 GLN A C 1
ATOM 907 O O . GLN A 1 112 ? -0.397 0.875 9.914 1.00 70.88 112 GLN A O 1
ATOM 912 N N . ASN A 1 113 ? 1.105 2.358 10.685 1.00 67.31 113 ASN A N 1
ATOM 913 C CA . ASN A 1 113 ? 2.114 2.070 9.674 1.00 67.31 113 ASN A CA 1
ATOM 914 C C . ASN A 1 113 ? 2.943 0.854 10.108 1.00 67.31 113 ASN A C 1
ATOM 916 O O . ASN A 1 113 ? 3.195 0.658 11.293 1.00 67.31 113 ASN A O 1
ATOM 920 N N . SER A 1 114 ? 3.439 0.059 9.157 1.00 66.69 114 SER A N 1
ATOM 921 C CA . SER A 1 114 ? 4.246 -1.140 9.456 1.00 66.69 114 SER A CA 1
ATOM 922 C C . SER A 1 114 ? 5.564 -0.854 10.193 1.00 66.69 114 SER A C 1
ATOM 924 O O . SER A 1 114 ? 6.166 -1.776 10.728 1.00 66.69 114 SER A O 1
ATOM 926 N N . TYR A 1 115 ? 6.018 0.403 10.220 1.00 64.00 115 TYR A N 1
ATOM 927 C CA . TYR A 1 115 ? 7.299 0.801 10.812 1.00 64.00 115 TYR A CA 1
ATOM 928 C C . TYR A 1 115 ? 7.181 1.421 12.206 1.00 64.00 115 TYR A C 1
ATOM 930 O O . TYR A 1 115 ? 8.173 1.459 12.931 1.00 64.00 115 TYR A O 1
ATOM 938 N N . SER A 1 116 ? 6.007 1.926 12.593 1.00 66.69 116 SER A N 1
ATOM 939 C CA . SER A 1 116 ? 5.833 2.593 13.882 1.00 66.69 116 SER A CA 1
ATOM 940 C C . SER A 1 116 ? 4.446 2.357 14.464 1.00 66.69 116 SER A C 1
ATOM 942 O O . SER A 1 116 ? 3.416 2.574 13.826 1.00 66.69 116 SER A O 1
ATOM 944 N N . GLU A 1 117 ? 4.431 1.934 15.724 1.00 69.50 117 GLU A N 1
ATOM 945 C CA . GLU A 1 117 ? 3.215 1.866 16.522 1.00 69.50 117 GLU A CA 1
ATOM 946 C C . GLU A 1 117 ? 2.786 3.284 16.900 1.00 69.50 117 GLU A C 1
ATOM 948 O O . GLU A 1 117 ? 3.536 4.029 17.541 1.00 69.50 117 GLU A O 1
ATOM 953 N N . VAL A 1 118 ? 1.568 3.665 16.515 1.00 72.81 118 VAL A N 1
ATOM 954 C CA . VAL A 1 118 ? 1.001 4.958 16.895 1.00 72.81 118 VAL A CA 1
ATOM 955 C C . VAL A 1 118 ? 0.486 4.853 18.323 1.00 72.81 118 VAL A C 1
ATOM 957 O O . VAL A 1 118 ? -0.585 4.314 18.580 1.00 72.81 118 VAL A O 1
ATOM 960 N N . LYS A 1 119 ? 1.270 5.368 19.272 1.00 73.50 119 LYS A N 1
ATOM 961 C CA . LYS A 1 119 ? 0.870 5.445 20.680 1.00 73.50 119 LYS A CA 1
ATOM 962 C C . LYS A 1 119 ? 0.116 6.745 20.920 1.00 73.50 119 LYS A C 1
ATOM 964 O O . LYS A 1 119 ? 0.644 7.830 20.679 1.00 73.50 119 LYS A O 1
ATOM 969 N N . VAL A 1 120 ? -1.116 6.641 21.408 1.00 76.69 120 VAL A N 1
ATOM 970 C CA . VAL A 1 120 ? -1.913 7.816 21.775 1.00 76.69 120 VAL A CA 1
ATOM 971 C C . VAL A 1 120 ? -1.344 8.427 23.054 1.00 76.69 120 VAL A C 1
ATOM 973 O O . VAL A 1 120 ? -1.116 7.721 24.032 1.00 76.69 120 VAL A O 1
ATOM 976 N N . GLY A 1 121 ? -1.087 9.737 23.048 1.00 78.00 121 GLY A N 1
ATOM 977 C CA . GLY A 1 121 ? -0.488 10.429 24.194 1.00 78.00 121 GLY A CA 1
ATOM 978 C C . GLY A 1 121 ? -1.482 10.753 25.314 1.00 78.00 121 GLY A C 1
ATOM 979 O O . GLY A 1 121 ? -1.183 10.547 26.489 1.00 78.00 121 GLY A O 1
ATOM 980 N N . SER A 1 122 ? -2.665 11.263 24.969 1.00 81.50 122 SER A N 1
ATOM 981 C CA . SER A 1 122 ? -3.682 11.701 25.934 1.00 81.50 122 SER A CA 1
ATOM 982 C C . SER A 1 122 ? -5.083 11.644 25.338 1.00 81.50 122 SER A C 1
ATOM 984 O O . SER A 1 122 ? -5.276 11.971 24.167 1.00 81.50 122 SER A O 1
ATOM 986 N N . CYS A 1 123 ? -6.071 11.286 26.157 1.00 82.62 123 CYS A N 1
ATOM 987 C CA . CYS A 1 123 ? -7.478 11.384 25.777 1.00 82.62 123 CYS A CA 1
ATOM 988 C C . CYS A 1 123 ? -7.934 12.861 25.751 1.00 82.62 123 CYS A C 1
ATOM 990 O O . CYS A 1 123 ? -7.648 13.571 26.717 1.00 82.62 123 CYS A O 1
ATOM 992 N N . PRO A 1 124 ? -8.655 13.331 24.715 1.00 82.50 124 PRO A N 1
ATOM 993 C CA . PRO A 1 124 ? -9.147 14.708 24.641 1.00 82.50 124 PRO A CA 1
ATOM 994 C C . PRO A 1 124 ? -10.240 15.013 25.678 1.00 82.50 124 PRO A C 1
ATOM 996 O O . PRO A 1 124 ? -10.331 16.145 26.132 1.00 82.50 124 PRO A O 1
ATOM 999 N N . GLU A 1 125 ? -11.014 14.009 26.102 1.00 83.19 125 GLU A N 1
ATOM 1000 C CA . GLU A 1 125 ? -12.136 14.189 27.038 1.00 83.19 125 GLU A CA 1
ATOM 1001 C C . GLU A 1 125 ? -11.696 14.275 28.503 1.00 83.19 125 GLU A C 1
ATOM 1003 O O . GLU A 1 125 ? -12.203 15.080 29.275 1.00 83.19 125 GLU A O 1
ATOM 1008 N N . CYS A 1 126 ? -10.737 13.443 28.918 1.00 80.56 126 CYS A N 1
ATOM 1009 C CA . CYS A 1 126 ? -10.329 13.358 30.326 1.00 80.56 126 CYS A CA 1
ATOM 1010 C C . CYS A 1 126 ? -8.887 13.805 30.588 1.00 80.56 126 CYS A C 1
ATOM 1012 O O . CYS A 1 126 ? -8.412 13.672 31.715 1.00 80.56 126 CYS A O 1
ATOM 1014 N N . GLN A 1 127 ? -8.162 14.246 29.549 1.00 81.12 127 GLN A N 1
ATOM 1015 C CA . GLN A 1 127 ? -6.726 14.584 29.570 1.00 81.12 127 GLN A CA 1
ATOM 1016 C C . GLN A 1 127 ? -5.827 13.492 30.173 1.00 81.12 127 GLN A C 1
ATOM 1018 O O . GLN A 1 127 ? -4.647 13.705 30.459 1.00 81.12 127 GLN A O 1
ATOM 1023 N N . SER A 1 128 ? -6.366 12.289 30.370 1.00 77.75 128 SER A N 1
ATOM 1024 C CA . SER A 1 128 ? -5.638 11.217 31.014 1.00 77.75 128 SER A CA 1
ATOM 1025 C C . SER A 1 128 ? -4.691 10.566 30.012 1.00 77.75 128 SER A C 1
ATOM 1027 O O . SER A 1 128 ? -5.052 10.298 28.864 1.00 77.75 128 SER A O 1
ATOM 1029 N N . LYS A 1 129 ? -3.470 10.291 30.474 1.00 77.44 129 LYS A N 1
ATOM 1030 C CA . LYS A 1 129 ? -2.459 9.487 29.767 1.00 77.44 129 LYS A CA 1
ATOM 1031 C C . LYS A 1 129 ? -2.615 7.988 30.068 1.00 77.44 129 LYS A C 1
ATOM 1033 O O . LYS A 1 129 ? -1.640 7.250 30.025 1.00 77.44 129 LYS A O 1
ATOM 1038 N N . GLY A 1 130 ? -3.801 7.584 30.540 1.00 69.00 130 GLY A N 1
ATOM 1039 C CA . GLY A 1 130 ? -4.049 6.267 31.128 1.00 69.00 130 GLY A CA 1
ATOM 1040 C C . GLY A 1 130 ? -3.840 5.107 30.147 1.00 69.00 130 GLY A C 1
ATOM 1041 O O . GLY A 1 130 ? -3.594 5.336 28.966 1.00 69.00 130 GLY A O 1
ATOM 1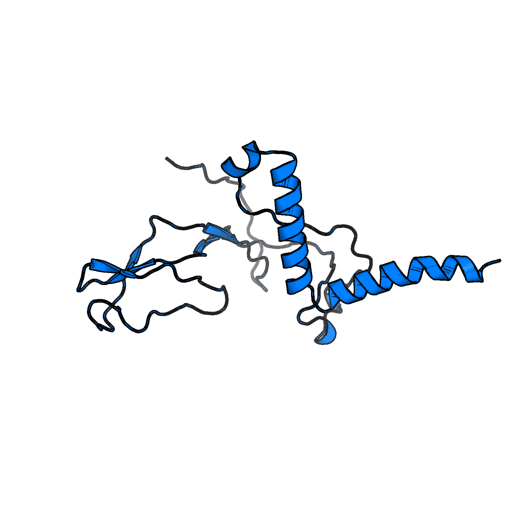042 N N . PRO A 1 131 ? -3.961 3.852 30.616 1.00 78.06 131 PRO A N 1
ATOM 1043 C CA . PRO A 1 131 ? -3.896 2.702 29.726 1.00 78.06 131 PRO A CA 1
ATOM 1044 C C . PRO A 1 131 ? -5.091 2.736 28.770 1.00 78.06 131 PRO A C 1
ATOM 1046 O O . PRO A 1 131 ? -6.246 2.748 29.206 1.00 78.06 131 PRO A O 1
ATOM 1049 N N . PHE A 1 132 ? -4.797 2.769 27.475 1.00 83.38 132 PHE A N 1
ATOM 1050 C CA . PHE A 1 132 ? -5.775 2.681 26.400 1.00 83.38 132 PHE A CA 1
ATOM 1051 C C . PHE A 1 132 ? -5.933 1.222 25.978 1.00 83.38 132 PHE A C 1
ATOM 1053 O O . PHE A 1 132 ? -4.928 0.544 25.757 1.00 83.38 132 PHE A O 1
ATOM 1060 N N . ASN A 1 133 ? -7.171 0.737 25.880 1.00 81.38 133 ASN A N 1
ATOM 1061 C CA . ASN A 1 133 ? -7.443 -0.606 25.369 1.00 81.38 133 ASN A CA 1
ATOM 1062 C C . ASN A 1 133 ? -7.706 -0.550 23.858 1.00 81.38 133 ASN A C 1
ATO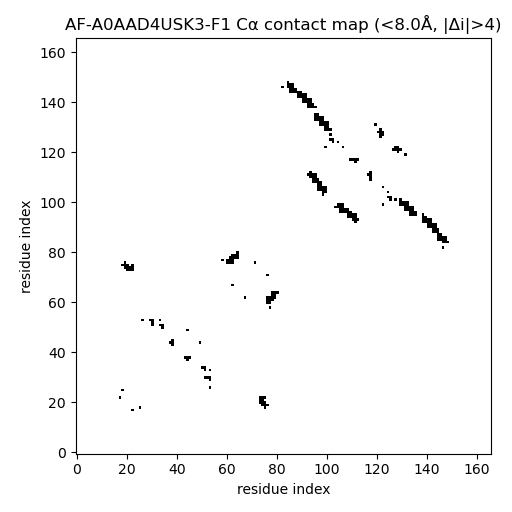M 1064 O O . ASN A 1 133 ? -8.245 0.437 23.369 1.00 81.38 133 ASN A O 1
ATOM 1068 N N . VAL A 1 134 ? -7.309 -1.579 23.115 1.00 79.56 134 VAL A N 1
ATOM 1069 C CA . VAL A 1 134 ? -7.502 -1.649 21.661 1.00 79.56 134 VAL A CA 1
ATOM 1070 C C . VAL A 1 134 ? -8.836 -2.324 21.359 1.00 79.56 134 VAL A C 1
ATOM 1072 O O . VAL A 1 134 ? -9.066 -3.452 21.788 1.00 79.56 134 VAL A O 1
ATOM 1075 N N . ASN A 1 135 ? -9.697 -1.659 20.588 1.00 73.44 135 ASN A N 1
ATOM 1076 C CA . ASN A 1 135 ? -11.007 -2.195 20.218 1.00 73.44 135 ASN A CA 1
ATOM 1077 C C . ASN A 1 135 ? -10.961 -2.927 18.869 1.00 73.44 135 ASN A C 1
ATOM 1079 O O . ASN A 1 135 ? -10.864 -2.270 17.841 1.00 73.44 135 ASN A O 1
ATOM 1083 N N . ILE A 1 136 ? -11.057 -4.263 18.864 1.00 65.50 136 ILE A N 1
ATOM 1084 C CA . ILE A 1 136 ? -10.778 -5.134 17.699 1.00 65.50 136 ILE A CA 1
ATOM 1085 C C . ILE A 1 136 ? -11.934 -5.234 16.675 1.00 65.50 136 ILE A C 1
ATOM 1087 O O . ILE A 1 136 ? -11.747 -5.681 15.541 1.00 65.50 136 ILE A O 1
ATOM 1091 N N . GLU A 1 137 ? -13.121 -4.745 17.027 1.00 58.28 137 GLU A N 1
ATOM 1092 C CA . GLU A 1 137 ? -14.387 -5.034 16.332 1.00 58.28 137 GLU A CA 1
ATOM 1093 C C . GLU A 1 137 ? -14.575 -4.323 14.971 1.00 58.28 137 GLU A C 1
ATOM 1095 O O . GLU A 1 137 ? -15.461 -4.683 14.199 1.00 58.28 137 GLU A O 1
ATOM 1100 N N . GLN A 1 138 ? -13.781 -3.296 14.638 1.00 51.72 138 GLN A N 1
ATOM 1101 C CA . GLN A 1 138 ? -14.039 -2.428 13.469 1.00 51.72 138 GLN A CA 1
ATOM 1102 C C . GLN A 1 138 ? -12.820 -2.226 12.564 1.00 51.72 138 GLN A C 1
ATOM 1104 O O . GLN A 1 138 ? -12.544 -1.107 12.118 1.00 51.72 138 GLN A O 1
ATOM 1109 N N . PHE A 1 139 ? -12.069 -3.296 12.300 1.00 55.75 139 PHE A N 1
ATOM 1110 C CA . PHE A 1 139 ? -10.795 -3.194 11.597 1.00 55.75 139 PHE A CA 1
ATOM 1111 C C . PHE A 1 139 ? -10.809 -3.725 10.170 1.00 55.75 139 PHE A C 1
ATOM 1113 O O . PHE A 1 139 ? -11.261 -4.830 9.878 1.00 55.75 139 PHE A O 1
ATOM 1120 N N . PHE A 1 140 ? -10.230 -2.923 9.276 1.00 58.88 140 PHE A N 1
ATOM 1121 C CA . PHE A 1 140 ? -9.753 -3.404 7.991 1.00 58.88 140 PHE A CA 1
ATOM 1122 C C . PHE A 1 140 ? -8.436 -4.140 8.218 1.00 58.88 140 PHE A C 1
ATOM 1124 O O . PHE A 1 140 ? -7.435 -3.550 8.635 1.00 58.88 140 PHE A O 1
ATOM 1131 N N . TYR A 1 141 ? -8.448 -5.438 7.940 1.00 58.75 141 TYR A N 1
ATOM 1132 C CA . TYR A 1 141 ? -7.250 -6.258 7.965 1.00 58.75 141 TYR A CA 1
ATOM 1133 C C . TYR A 1 141 ? -6.635 -6.338 6.573 1.00 58.75 141 TYR A C 1
ATOM 1135 O O . TYR A 1 141 ? -7.336 -6.537 5.578 1.00 58.75 141 TYR A O 1
ATOM 1143 N N . ALA A 1 142 ? -5.310 -6.253 6.510 1.00 60.75 142 ALA A N 1
ATOM 1144 C CA . ALA A 1 142 ? -4.565 -6.711 5.347 1.00 60.75 142 ALA A CA 1
ATOM 1145 C C . ALA A 1 142 ? -3.851 -8.014 5.683 1.00 60.75 142 ALA A C 1
ATOM 1147 O O . ALA A 1 142 ? -3.205 -8.135 6.721 1.00 60.75 142 ALA A O 1
ATOM 1148 N N . LEU A 1 143 ? -3.969 -8.985 4.781 1.00 67.44 143 LEU A N 1
ATOM 1149 C CA . LEU A 1 143 ? -3.184 -10.207 4.850 1.00 67.44 143 LEU A CA 1
ATOM 1150 C C . LEU A 1 143 ? -1.755 -9.891 4.429 1.00 67.44 143 LEU A C 1
ATOM 1152 O O . LEU A 1 143 ? -1.528 -9.343 3.347 1.00 67.44 143 LEU A O 1
ATOM 1156 N N . ILE A 1 144 ? -0.805 -10.262 5.275 1.00 63.62 144 ILE A N 1
ATOM 1157 C CA . ILE A 1 144 ? 0.616 -10.081 5.010 1.00 63.62 144 ILE A CA 1
ATOM 1158 C C . ILE A 1 144 ? 1.291 -11.438 4.937 1.00 63.62 144 ILE A C 1
ATOM 1160 O O . ILE A 1 144 ? 1.040 -12.332 5.745 1.00 63.62 144 ILE A O 1
ATOM 1164 N N . PHE A 1 145 ? 2.170 -11.558 3.947 1.00 67.31 145 PHE A N 1
ATOM 1165 C CA . PHE A 1 145 ? 3.076 -12.678 3.771 1.00 67.31 145 PHE A CA 1
ATOM 1166 C C . PHE A 1 145 ? 4.500 -12.156 3.949 1.00 67.31 145 PHE A C 1
ATOM 1168 O O . PHE A 1 145 ? 4.970 -11.350 3.146 1.00 67.31 145 PHE A O 1
ATOM 1175 N N . PHE A 1 146 ? 5.214 -12.638 4.961 1.00 59.91 146 PHE A N 1
ATOM 1176 C CA . PHE A 1 146 ? 6.663 -12.463 5.030 1.00 59.91 146 PHE A CA 1
ATOM 1177 C C . PHE A 1 146 ? 7.344 -13.603 4.265 1.00 59.91 146 PHE A C 1
ATOM 1179 O O . PHE A 1 146 ? 7.170 -14.780 4.587 1.00 59.91 146 PHE A O 1
ATOM 1186 N N . PHE A 1 147 ? 8.116 -13.269 3.233 1.00 50.16 147 PHE A N 1
ATOM 1187 C CA . PHE A 1 147 ? 8.856 -14.253 2.433 1.00 50.16 147 PHE A CA 1
ATOM 1188 C C . PHE A 1 147 ? 10.278 -14.524 2.955 1.00 50.16 147 PHE A C 1
ATOM 1190 O O . PHE A 1 147 ? 10.958 -15.398 2.428 1.00 50.16 147 PHE A O 1
ATOM 1197 N N . PHE A 1 148 ? 10.730 -13.828 4.004 1.00 40.25 148 PHE A N 1
ATOM 1198 C CA . PHE A 1 148 ? 12.106 -13.929 4.491 1.00 40.25 148 PHE A CA 1
ATOM 1199 C C . PHE A 1 148 ? 12.219 -14.668 5.827 1.00 40.25 148 PHE A C 1
ATOM 1201 O O . PHE A 1 148 ? 11.808 -14.150 6.859 1.00 40.25 148 PHE A O 1
ATOM 1208 N N . THR A 1 149 ? 12.887 -15.825 5.807 1.00 39.16 149 THR A N 1
ATOM 1209 C CA . THR A 1 149 ? 13.752 -16.276 6.907 1.00 39.16 149 THR A CA 1
ATOM 1210 C C . THR A 1 149 ? 15.034 -16.877 6.327 1.00 39.16 149 THR A C 1
ATOM 1212 O O . THR A 1 149 ? 15.000 -17.827 5.544 1.00 39.16 149 THR A O 1
ATOM 1215 N N . PHE A 1 150 ? 16.185 -16.304 6.689 1.00 38.31 150 PHE A N 1
ATOM 1216 C CA . PHE A 1 150 ? 17.476 -16.963 6.513 1.00 38.31 150 PHE A CA 1
ATOM 1217 C C . PHE A 1 150 ? 17.602 -18.053 7.593 1.00 38.31 150 PHE A C 1
ATOM 1219 O O . PHE A 1 150 ? 17.489 -17.762 8.779 1.00 38.31 150 PHE A O 1
ATOM 1226 N N . TRP A 1 151 ? 17.876 -19.283 7.144 1.00 30.14 151 TRP A N 1
ATOM 1227 C CA . TRP A 1 151 ? 18.326 -20.459 7.910 1.00 30.14 151 TRP A CA 1
ATOM 1228 C C . TRP A 1 151 ? 17.333 -21.276 8.769 1.00 30.14 151 TRP A C 1
ATOM 1230 O O . TRP A 1 151 ? 16.310 -20.810 9.251 1.00 30.14 151 TRP A O 1
ATOM 1240 N N . GLY A 1 152 ? 17.665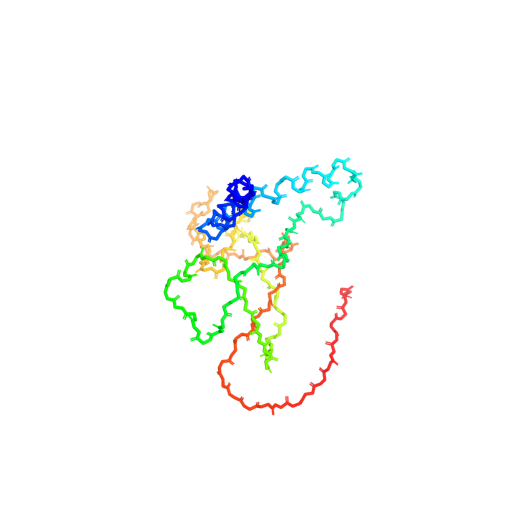 -22.569 8.900 1.00 34.22 152 GLY A N 1
ATOM 1241 C CA . GLY A 1 152 ? 16.928 -23.661 9.566 1.00 34.22 152 GLY A CA 1
ATOM 1242 C C . GLY A 1 152 ? 16.516 -24.751 8.559 1.00 34.22 152 GLY A C 1
ATOM 1243 O O . GLY A 1 152 ? 16.329 -24.391 7.407 1.00 34.22 152 GLY A O 1
ATOM 1244 N N . PRO A 1 153 ? 16.399 -26.054 8.884 1.00 41.28 153 PRO A N 1
ATOM 1245 C CA . PRO A 1 153 ? 16.179 -27.130 7.902 1.00 41.28 153 PRO A CA 1
ATOM 1246 C C . PRO A 1 153 ? 14.703 -27.339 7.522 1.00 41.28 153 PRO A C 1
ATOM 1248 O O . PRO A 1 153 ? 13.789 -26.963 8.248 1.00 41.28 153 PRO A O 1
ATOM 1251 N N . VAL A 1 154 ? 14.489 -27.873 6.317 1.00 38.53 154 VAL A N 1
ATOM 1252 C CA . VAL A 1 154 ? 13.183 -28.197 5.721 1.00 38.53 154 VAL A CA 1
ATOM 1253 C C . VAL A 1 154 ? 12.562 -29.376 6.469 1.00 38.53 154 VAL A C 1
ATOM 1255 O O . VAL A 1 154 ? 13.133 -30.462 6.463 1.00 38.53 154 VAL A O 1
ATOM 1258 N N . ILE A 1 155 ? 11.382 -29.181 7.063 1.00 31.20 155 ILE A N 1
ATOM 1259 C CA . ILE A 1 155 ? 10.507 -30.282 7.474 1.00 31.20 155 ILE A CA 1
ATOM 1260 C C . ILE A 1 155 ? 9.185 -30.146 6.723 1.00 31.20 155 ILE A C 1
ATOM 1262 O O . ILE A 1 155 ? 8.539 -29.101 6.711 1.00 31.20 155 ILE A O 1
ATOM 1266 N N . SER A 1 156 ? 8.862 -31.240 6.043 1.00 32.78 156 SER A N 1
ATOM 1267 C CA . SER A 1 156 ? 7.646 -31.523 5.298 1.00 32.78 156 SER A CA 1
ATOM 1268 C C . SER A 1 156 ? 6.382 -31.322 6.139 1.00 32.78 156 SER A C 1
ATOM 1270 O O . SER A 1 156 ? 6.286 -31.827 7.254 1.00 32.78 156 SER A O 1
ATOM 1272 N N . SER A 1 157 ? 5.375 -30.674 5.554 1.00 29.84 157 SER A N 1
ATOM 1273 C CA . SER A 1 157 ? 4.078 -31.288 5.225 1.00 29.84 157 SER A CA 1
ATOM 1274 C C . SER A 1 157 ? 2.891 -30.339 5.406 1.00 29.84 157 SER A C 1
ATOM 1276 O O . SER A 1 157 ? 2.825 -29.541 6.333 1.00 29.84 157 SER A O 1
ATOM 1278 N N . ARG A 1 158 ? 1.909 -30.586 4.533 1.00 26.20 158 ARG A N 1
ATOM 1279 C CA . ARG A 1 158 ? 0.469 -30.397 4.728 1.00 26.20 158 ARG A CA 1
ATOM 1280 C C . ARG A 1 158 ? -0.100 -29.005 4.438 1.00 26.20 158 ARG A C 1
ATOM 1282 O O . ARG A 1 158 ? -0.127 -28.094 5.252 1.00 26.20 158 ARG A O 1
ATOM 1289 N N . THR A 1 159 ? -0.649 -28.924 3.231 1.00 37.72 159 THR A N 1
ATOM 1290 C CA . THR A 1 159 ? -1.765 -28.068 2.838 1.00 37.72 159 THR A CA 1
ATOM 1291 C C . THR A 1 159 ? -2.890 -28.163 3.870 1.00 37.72 159 THR A C 1
ATOM 1293 O O . THR A 1 159 ? -3.393 -29.258 4.111 1.00 37.72 159 THR A O 1
ATOM 1296 N N . GLN A 1 160 ? -3.320 -27.033 4.426 1.00 31.02 160 GLN A N 1
ATOM 1297 C CA . GLN A 1 160 ? -4.664 -26.872 4.975 1.00 31.02 160 GLN A CA 1
ATOM 1298 C C . GLN A 1 160 ? -5.068 -25.397 4.879 1.00 31.02 160 GLN A C 1
ATOM 1300 O O . GLN A 1 160 ? -4.399 -24.500 5.388 1.00 31.02 160 GLN A O 1
ATOM 1305 N N . SER A 1 161 ? -6.140 -25.169 4.129 1.00 36.25 161 SER A N 1
ATOM 1306 C CA . SER A 1 161 ? -6.941 -23.950 4.107 1.00 36.25 161 SER A CA 1
ATOM 1307 C C . SER A 1 161 ? -7.523 -23.662 5.494 1.00 36.25 161 SER A C 1
ATOM 1309 O O . SER A 1 161 ? -8.027 -24.602 6.106 1.00 36.25 161 SER A O 1
ATOM 1311 N N . PRO A 1 162 ? -7.568 -22.405 5.964 1.00 36.88 162 PRO A N 1
ATOM 1312 C CA . PRO A 1 162 ? -8.478 -22.028 7.032 1.00 36.88 162 PRO A CA 1
ATOM 1313 C C . PRO A 1 162 ? -9.824 -21.618 6.435 1.00 36.88 162 PRO A C 1
ATOM 1315 O O . PRO A 1 162 ? -9.903 -20.761 5.550 1.00 36.88 162 PRO A O 1
ATOM 1318 N N . GLU A 1 163 ? -10.854 -22.291 6.928 1.00 32.84 163 GLU A N 1
ATOM 1319 C CA . GLU A 1 163 ? -12.266 -22.017 6.726 1.00 32.84 163 GLU A CA 1
ATOM 1320 C C . GLU A 1 163 ? -12.630 -20.579 7.111 1.00 32.84 163 GLU A C 1
ATOM 1322 O O . GLU A 1 163 ? -12.072 -19.967 8.023 1.00 32.84 163 GLU A O 1
ATOM 1327 N N . LEU A 1 164 ? -13.589 -20.050 6.358 1.00 34.09 164 LEU A N 1
ATOM 1328 C CA . LEU A 1 164 ? -14.288 -18.811 6.642 1.00 34.09 164 LEU A CA 1
ATOM 1329 C C . LEU A 1 164 ? -15.156 -18.989 7.891 1.00 34.09 164 LEU A C 1
ATOM 1331 O O . LEU A 1 164 ? -15.978 -19.895 7.927 1.00 34.09 164 LEU A O 1
ATOM 1335 N N . LEU A 1 165 ? -14.990 -18.066 8.840 1.00 33.66 165 LEU A N 1
ATOM 1336 C CA . LEU A 1 165 ? -16.051 -17.430 9.630 1.00 33.66 165 LEU A CA 1
ATOM 1337 C C . LEU A 1 165 ? -17.328 -18.263 9.847 1.00 33.66 165 LEU A C 1
ATOM 1339 O O . LEU A 1 165 ? -18.262 -18.181 9.044 1.00 33.66 165 LEU A O 1
ATOM 1343 N N . GLN A 1 166 ? -17.392 -18.930 11.000 1.00 30.64 166 GLN A N 1
ATOM 1344 C CA . GLN A 1 166 ? -18.593 -19.021 11.836 1.00 30.64 166 GLN A CA 1
ATOM 1345 C C . GLN A 1 166 ? -18.193 -18.814 13.294 1.00 30.64 166 GLN A C 1
ATOM 1347 O O . GLN A 1 166 ? -17.132 -19.349 13.686 1.00 30.64 166 GLN A O 1
#

InterPro domains:
  IPR008045 DNA replication licensing factor Mcm2 [PR01658] (74-91)
  IPR008045 DNA replication licensing factor Mcm2 [PR01658] (97-109)
  IPR012340 Nucleic acid-binding, OB-fold [G3DSA:2.40.50.140] (65-91)
  IPR012340 Nucleic acid-binding, OB-fold [SSF50249] (15-141)
  IPR031327 Mini-chromosome maintenance protein [PTHR11630] (19-137)
  IPR033762 MCM OB domain [PF17207] (65-138)

Mean predicted aligned error: 13.97 Å

Organism: Prunus dulcis (NCBI:txid3755)